Protein AF-A0A940STS6-F1 (afdb_monomer_lite)

Structure (mmCIF, N/CA/C/O backbone):
data_AF-A0A940STS6-F1
#
_entry.id   AF-A0A940STS6-F1
#
loop_
_atom_site.group_PDB
_atom_site.id
_atom_site.type_symbol
_atom_site.label_atom_id
_atom_site.label_alt_id
_atom_site.label_comp_id
_atom_site.label_asym_id
_atom_site.label_entity_id
_atom_site.label_seq_id
_atom_site.pdbx_PDB_ins_code
_atom_site.Cartn_x
_atom_site.Cartn_y
_atom_site.Cartn_z
_atom_site.occupancy
_atom_site.B_iso_or_equiv
_atom_site.auth_seq_id
_atom_site.auth_comp_id
_atom_site.auth_asym_id
_atom_site.auth_atom_id
_atom_site.pdbx_PDB_model_num
ATOM 1 N N . MET A 1 1 ? 1.458 -8.526 -26.242 1.00 43.03 1 MET A N 1
ATOM 2 C CA . MET A 1 1 ? 1.792 -7.605 -25.133 1.00 43.03 1 MET A CA 1
ATOM 3 C C . MET A 1 1 ? 2.822 -8.300 -24.262 1.00 43.03 1 MET A C 1
ATOM 5 O O . MET A 1 1 ? 2.584 -9.443 -23.894 1.00 43.03 1 MET A O 1
ATOM 9 N N . ALA A 1 2 ? 3.985 -7.691 -24.026 1.00 43.84 2 ALA A N 1
ATOM 10 C CA . ALA A 1 2 ? 5.021 -8.307 -23.202 1.00 43.84 2 ALA A CA 1
ATOM 11 C C . ALA A 1 2 ? 4.485 -8.488 -21.776 1.00 43.84 2 ALA A C 1
ATOM 13 O O . ALA A 1 2 ? 4.040 -7.526 -21.152 1.00 43.84 2 ALA A O 1
ATOM 14 N N . LYS A 1 3 ? 4.489 -9.727 -21.284 1.00 52.88 3 LYS A N 1
ATOM 15 C CA . LYS A 1 3 ? 4.179 -10.049 -19.893 1.00 52.88 3 LYS A CA 1
ATOM 16 C C . LYS A 1 3 ? 5.331 -9.466 -19.070 1.00 52.88 3 LYS A C 1
ATOM 18 O O . LYS A 1 3 ? 6.399 -10.065 -19.031 1.00 52.88 3 LYS A O 1
ATOM 23 N N . GLN A 1 4 ? 5.174 -8.250 -18.541 1.00 65.94 4 GLN A N 1
ATOM 24 C CA . GLN A 1 4 ? 6.189 -7.672 -17.663 1.00 65.94 4 GLN A CA 1
ATOM 25 C C . GLN A 1 4 ? 6.323 -8.598 -16.459 1.00 65.94 4 GLN A C 1
ATOM 27 O O . GLN A 1 4 ? 5.374 -8.798 -15.702 1.00 65.94 4 GLN A O 1
ATOM 32 N N . GLU A 1 5 ? 7.486 -9.224 -16.341 1.00 83.19 5 GLU A N 1
ATOM 33 C CA . GLU A 1 5 ? 7.787 -10.097 -15.224 1.00 83.19 5 GLU A CA 1
ATOM 34 C C . GLU A 1 5 ? 7.921 -9.225 -13.973 1.00 83.19 5 GLU A C 1
ATOM 36 O O . GLU A 1 5 ? 8.811 -8.377 -13.866 1.00 83.19 5 GLU A O 1
ATOM 41 N N . ILE A 1 6 ? 6.968 -9.365 -13.052 1.00 90.00 6 ILE A N 1
ATOM 42 C CA . ILE A 1 6 ? 6.963 -8.591 -11.815 1.00 90.00 6 ILE A CA 1
ATOM 43 C C . ILE A 1 6 ? 8.129 -9.076 -10.957 1.00 90.00 6 ILE A C 1
ATOM 45 O O . ILE A 1 6 ? 8.225 -10.254 -10.619 1.00 90.00 6 ILE A O 1
ATOM 49 N N . SER A 1 7 ? 9.010 -8.150 -10.581 1.00 93.88 7 SER A N 1
ATOM 50 C CA . SER A 1 7 ? 10.186 -8.460 -9.772 1.00 93.88 7 SER A CA 1
ATOM 51 C C . SER A 1 7 ? 9.810 -9.159 -8.462 1.00 93.88 7 SER A C 1
ATOM 53 O O . SER A 1 7 ? 8.922 -8.712 -7.730 1.00 93.88 7 SER A O 1
ATOM 55 N N . LEU A 1 8 ? 10.569 -10.197 -8.096 1.00 93.75 8 LEU A N 1
ATOM 56 C CA . LEU A 1 8 ? 10.405 -10.912 -6.827 1.00 93.75 8 LEU A CA 1
ATOM 57 C C . LEU A 1 8 ? 10.468 -9.971 -5.608 1.00 93.75 8 LEU A C 1
ATOM 59 O O . LEU A 1 8 ? 9.805 -10.214 -4.601 1.00 93.75 8 LEU A O 1
ATOM 63 N N . PHE A 1 9 ? 11.220 -8.868 -5.695 1.00 94.06 9 PHE A N 1
ATOM 64 C CA . PHE A 1 9 ? 11.277 -7.857 -4.636 1.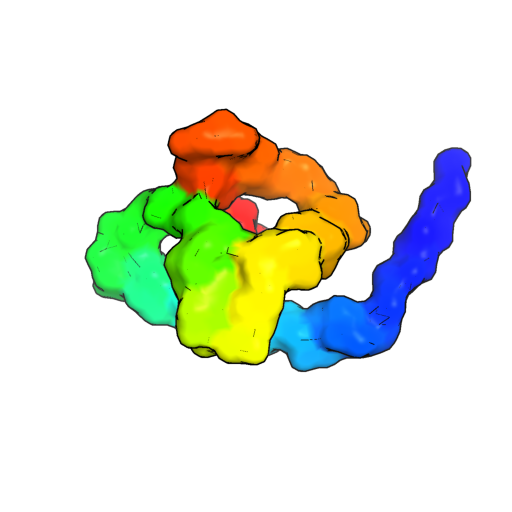00 94.06 9 PHE A CA 1
ATOM 65 C C . PHE A 1 9 ? 9.938 -7.140 -4.425 1.00 94.06 9 PHE A C 1
ATOM 67 O O . PHE A 1 9 ? 9.603 -6.824 -3.285 1.00 94.06 9 PHE A O 1
ATOM 74 N N . VAL A 1 10 ? 9.176 -6.900 -5.496 1.00 95.62 10 VAL A N 1
ATOM 75 C CA . VAL A 1 10 ? 7.833 -6.303 -5.430 1.00 95.62 10 VAL A CA 1
ATOM 76 C C . VAL A 1 10 ? 6.864 -7.299 -4.797 1.00 95.62 10 VAL A C 1
ATOM 78 O O . VAL A 1 10 ? 6.174 -6.960 -3.838 1.00 95.62 10 VAL A O 1
ATOM 81 N N . ILE A 1 11 ? 6.889 -8.557 -5.253 1.00 95.88 11 ILE A N 1
ATOM 82 C CA . ILE 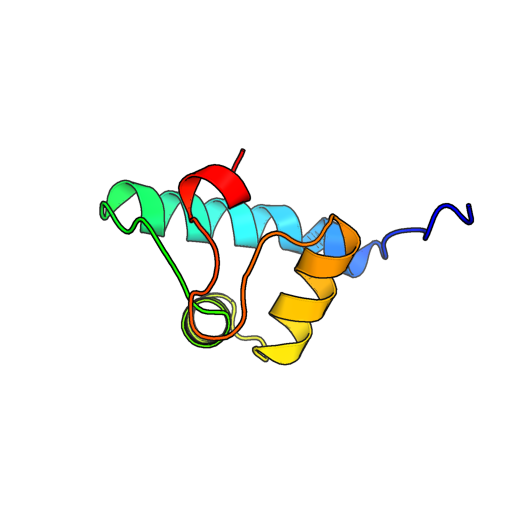A 1 11 ? 6.040 -9.636 -4.721 1.00 95.88 11 ILE A CA 1
ATOM 83 C C . ILE A 1 11 ? 6.260 -9.809 -3.211 1.00 95.88 11 ILE A C 1
ATOM 85 O O . ILE A 1 11 ? 5.304 -9.867 -2.440 1.00 95.88 11 ILE A O 1
ATOM 89 N N . ARG A 1 12 ? 7.519 -9.797 -2.756 1.00 96.25 12 ARG A N 1
ATOM 90 C CA . ARG A 1 12 ? 7.873 -9.899 -1.328 1.00 96.25 12 ARG A CA 1
ATOM 91 C C . ARG A 1 12 ? 7.330 -8.753 -0.464 1.00 96.25 12 ARG A C 1
ATOM 93 O O . ARG A 1 12 ? 7.245 -8.915 0.751 1.00 96.25 12 ARG A O 1
ATOM 100 N N . ARG A 1 13 ? 6.964 -7.606 -1.048 1.00 96.62 13 ARG A N 1
ATOM 101 C CA . ARG A 1 13 ? 6.368 -6.474 -0.317 1.00 96.62 13 ARG A CA 1
ATOM 102 C C . ARG A 1 13 ? 4.846 -6.548 -0.210 1.00 96.62 13 ARG A C 1
ATOM 104 O O . ARG A 1 13 ? 4.301 -5.910 0.691 1.00 96.62 13 ARG A O 1
ATOM 111 N N . LEU A 1 14 ? 4.171 -7.340 -1.048 1.00 95.62 14 LEU A N 1
ATOM 112 C CA . LEU A 1 14 ? 2.706 -7.470 -1.047 1.00 95.62 14 LEU A CA 1
ATOM 113 C C . LEU A 1 14 ? 2.115 -7.795 0.335 1.00 95.62 14 LEU A C 1
ATOM 115 O O . LEU A 1 14 ? 1.171 -7.111 0.729 1.00 95.62 14 LEU A O 1
ATOM 119 N N . PRO A 1 15 ? 2.689 -8.709 1.147 1.00 97.19 15 PRO A N 1
ATOM 120 C CA . PRO A 1 15 ? 2.153 -8.971 2.482 1.00 97.19 15 PRO A CA 1
ATOM 121 C C . PRO A 1 15 ? 2.192 -7.751 3.414 1.00 97.19 15 PRO A C 1
ATOM 123 O O . PRO A 1 15 ? 1.311 -7.593 4.254 1.00 97.19 15 PRO A O 1
ATOM 126 N N . ARG A 1 16 ? 3.194 -6.865 3.285 1.00 96.50 16 ARG A N 1
ATOM 127 C CA . ARG A 1 16 ? 3.232 -5.610 4.061 1.00 96.50 16 ARG A CA 1
ATOM 128 C C . ARG A 1 16 ? 2.200 -4.610 3.553 1.00 96.50 16 ARG A C 1
ATOM 130 O O . ARG A 1 16 ? 1.550 -3.987 4.383 1.00 96.50 16 ARG A O 1
ATOM 137 N N . TYR A 1 17 ? 2.027 -4.487 2.234 1.00 96.75 17 TYR A N 1
ATOM 138 C CA . TYR A 1 17 ? 0.962 -3.654 1.669 1.00 96.75 17 TYR A CA 1
ATOM 139 C C . TYR A 1 17 ? -0.406 -4.089 2.191 1.00 96.75 17 TYR A C 1
ATOM 141 O O . TYR A 1 17 ? -1.137 -3.254 2.709 1.00 96.75 17 TYR A O 1
ATOM 149 N N . HIS A 1 18 ? -0.707 -5.388 2.141 1.00 96.50 18 HIS A N 1
ATOM 150 C CA . HIS A 1 18 ? -1.983 -5.918 2.612 1.00 96.50 18 HIS A CA 1
ATOM 151 C C . HIS A 1 18 ? -2.223 -5.613 4.098 1.00 96.50 18 HIS A C 1
ATOM 153 O O . HIS A 1 18 ? -3.275 -5.089 4.441 1.00 96.50 18 HIS A O 1
ATOM 159 N N . LYS A 1 19 ? -1.225 -5.826 4.971 1.00 96.69 19 LYS A N 1
ATOM 160 C CA . LYS A 1 19 ? -1.329 -5.474 6.402 1.00 96.69 19 LYS A CA 1
ATOM 161 C C . LYS A 1 19 ? -1.627 -3.992 6.624 1.00 96.69 19 LYS A C 1
ATOM 163 O O . LYS A 1 19 ? -2.511 -3.646 7.398 1.00 96.69 19 LYS A O 1
ATOM 168 N N . VAL A 1 20 ? -0.906 -3.113 5.928 1.00 96.81 20 VAL A N 1
ATOM 169 C CA . VAL A 1 20 ? -1.130 -1.666 6.032 1.00 96.81 20 VAL A CA 1
ATOM 170 C C . VAL A 1 20 ? -2.532 -1.294 5.542 1.00 96.81 20 VAL A C 1
ATOM 172 O O . VAL A 1 20 ? -3.203 -0.473 6.162 1.00 96.81 20 VAL A O 1
ATOM 175 N N . LEU A 1 21 ? -3.004 -1.904 4.455 1.00 96.81 21 LEU A N 1
ATOM 176 C CA . LEU A 1 21 ? -4.345 -1.662 3.927 1.00 96.81 21 LEU A CA 1
ATOM 177 C C . LEU A 1 21 ? -5.442 -2.193 4.863 1.00 96.81 21 LEU A C 1
ATOM 179 O O . LEU A 1 21 ? -6.431 -1.493 5.057 1.00 96.81 21 LEU A O 1
ATOM 183 N N . ASP A 1 22 ? -5.250 -3.346 5.511 1.00 96.94 22 ASP A N 1
ATOM 184 C CA . ASP A 1 22 ? -6.145 -3.861 6.561 1.00 96.94 22 ASP A CA 1
ATOM 185 C C . ASP A 1 22 ? -6.240 -2.886 7.750 1.00 96.94 22 ASP A C 1
ATOM 187 O O . ASP A 1 22 ? -7.328 -2.576 8.247 1.00 96.94 22 ASP A O 1
ATOM 191 N N . GLU A 1 23 ? -5.104 -2.344 8.199 1.00 96.38 23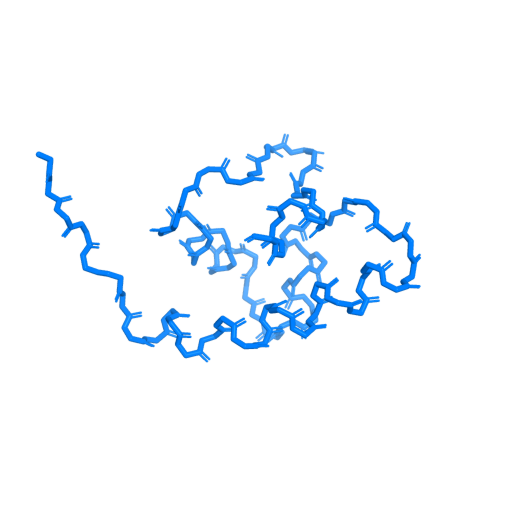 GLU A N 1
ATOM 192 C CA . GLU A 1 23 ? -5.063 -1.349 9.276 1.00 96.38 23 GLU A CA 1
ATOM 193 C C . GLU A 1 23 ? -5.780 -0.047 8.896 1.00 96.38 23 GLU A C 1
ATOM 195 O O . GLU A 1 23 ? -6.430 0.575 9.735 1.00 96.38 23 GLU A O 1
ATOM 200 N N . LEU A 1 24 ? -5.669 0.390 7.642 1.00 96.31 24 LEU A N 1
ATOM 201 C CA . LEU A 1 24 ? -6.377 1.571 7.148 1.00 96.31 24 LEU A CA 1
ATOM 202 C C . LEU A 1 24 ? -7.882 1.298 7.017 1.0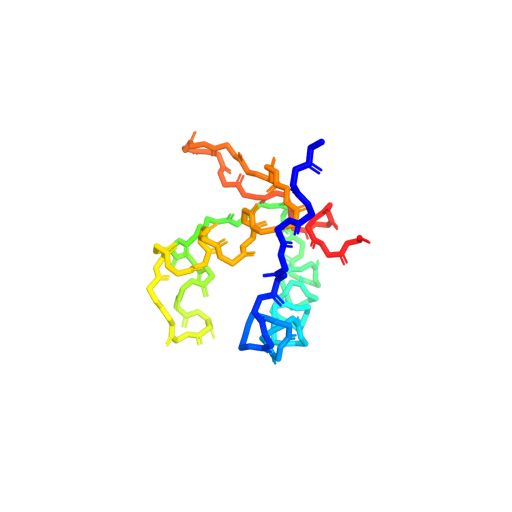0 96.31 24 LEU A C 1
ATOM 204 O O . LEU A 1 24 ? -8.695 2.123 7.437 1.00 96.31 24 LEU A O 1
ATOM 208 N N . ALA A 1 25 ? -8.257 0.125 6.504 1.00 96.31 25 ALA A N 1
ATOM 209 C CA . ALA A 1 25 ? -9.647 -0.288 6.354 1.00 96.31 25 ALA A CA 1
ATOM 210 C C . ALA A 1 25 ? -10.356 -0.409 7.711 1.00 96.31 25 ALA A C 1
ATOM 212 O O . ALA A 1 25 ? -11.470 0.090 7.861 1.00 96.31 25 ALA A O 1
ATOM 213 N N . SER A 1 26 ? -9.698 -0.988 8.723 1.00 96.75 26 SER A N 1
ATOM 214 C CA . SER A 1 26 ? -10.244 -1.088 10.089 1.00 96.75 26 SER A CA 1
ATOM 215 C C . SER A 1 26 ? -10.437 0.274 10.769 1.00 96.75 26 SER A C 1
ATOM 217 O O . SER A 1 26 ? -11.275 0.408 11.657 1.00 96.75 26 SER A O 1
ATOM 219 N N . LYS A 1 27 ? -9.721 1.310 10.313 1.00 96.88 27 LYS A N 1
ATOM 220 C CA . LYS A 1 27 ? -9.891 2.711 10.736 1.00 96.88 27 LYS A CA 1
ATOM 221 C C . LYS A 1 27 ? -10.928 3.476 9.903 1.00 96.88 27 LYS A C 1
ATOM 223 O O . LYS A 1 27 ? -11.014 4.694 10.033 1.00 96.88 27 LYS A O 1
ATOM 228 N N . ASN A 1 28 ? -11.699 2.792 9.053 1.00 96.12 28 ASN A N 1
ATOM 229 C CA . ASN A 1 28 ? -12.660 3.389 8.118 1.00 96.12 28 ASN A CA 1
ATOM 230 C C . ASN A 1 28 ? -12.036 4.439 7.178 1.00 96.12 28 ASN A C 1
ATOM 232 O O . ASN A 1 28 ? -12.685 5.410 6.796 1.00 96.12 28 ASN A O 1
ATOM 236 N N . ILE A 1 29 ? -10.766 4.264 6.804 1.00 96.62 29 ILE A N 1
ATOM 237 C CA . ILE A 1 29 ? -10.109 5.132 5.826 1.00 96.62 29 ILE A CA 1
ATOM 238 C C . ILE A 1 29 ? -10.410 4.595 4.428 1.00 96.62 29 ILE A C 1
ATOM 240 O O . ILE A 1 29 ? -9.929 3.530 4.050 1.00 96.62 29 ILE A O 1
ATOM 244 N N . ASP A 1 30 ? -11.164 5.358 3.640 1.00 95.81 30 ASP A N 1
ATOM 245 C CA . ASP A 1 30 ? -11.539 4.948 2.281 1.00 95.81 30 ASP A CA 1
ATOM 246 C C . ASP A 1 30 ? -10.445 5.213 1.245 1.00 95.81 30 ASP A C 1
ATOM 248 O O . ASP A 1 30 ? -10.358 4.509 0.236 1.00 95.81 30 ASP A O 1
ATOM 252 N N . ARG A 1 31 ? -9.612 6.242 1.456 1.00 96.31 31 ARG A N 1
ATOM 253 C CA . ARG A 1 31 ? -8.556 6.632 0.512 1.00 96.31 31 ARG A CA 1
ATOM 254 C C . ARG A 1 31 ? -7.237 6.928 1.199 1.00 96.31 31 ARG A C 1
ATOM 256 O O . ARG A 1 31 ? -7.195 7.541 2.260 1.00 96.31 31 ARG A O 1
ATOM 263 N N . VAL A 1 32 ? -6.147 6.561 0.535 1.00 96.62 32 VAL A N 1
ATOM 264 C CA . VAL A 1 32 ? -4.785 6.786 1.021 1.00 96.62 32 VAL A CA 1
ATOM 265 C C . VAL A 1 32 ? -3.885 7.303 -0.099 1.00 96.62 32 VAL A C 1
ATOM 267 O O . VAL A 1 32 ? -3.984 6.882 -1.251 1.00 96.62 32 VAL A O 1
ATOM 270 N N . SER A 1 33 ? -2.994 8.244 0.213 1.00 97.31 33 SER A N 1
ATOM 271 C CA . SER A 1 33 ? -2.004 8.737 -0.749 1.00 97.31 33 SER A CA 1
ATOM 272 C C . SER A 1 33 ? -0.719 7.908 -0.702 1.00 97.31 33 SER A C 1
ATOM 274 O O . SER A 1 33 ? -0.372 7.327 0.329 1.00 97.31 33 SER A O 1
ATOM 276 N N . SER A 1 34 ? 0.063 7.928 -1.788 1.00 96.56 34 SER A N 1
ATOM 277 C CA . SER A 1 34 ? 1.390 7.295 -1.799 1.00 96.56 34 SER A CA 1
ATOM 278 C C . SER A 1 34 ? 2.324 7.861 -0.723 1.00 96.56 34 SER A C 1
ATOM 280 O O . SER A 1 34 ? 3.217 7.154 -0.284 1.00 96.56 34 SER A O 1
ATOM 282 N N . GLN A 1 35 ? 2.136 9.117 -0.292 1.00 96.69 35 GLN A N 1
ATOM 283 C CA . GLN A 1 35 ? 2.929 9.734 0.784 1.00 96.69 35 GLN A CA 1
ATOM 284 C C . GLN A 1 35 ? 2.564 9.201 2.177 1.00 96.69 35 GLN A C 1
ATOM 286 O O . GLN A 1 35 ? 3.415 9.143 3.058 1.00 96.69 35 GLN A O 1
ATOM 291 N N . VAL A 1 36 ? 1.301 8.834 2.409 1.00 95.62 36 VAL A N 1
ATOM 292 C CA . VAL A 1 36 ? 0.892 8.210 3.677 1.00 95.62 36 VAL A CA 1
ATOM 293 C C . VAL A 1 36 ? 1.405 6.773 3.725 1.00 95.62 36 VAL A C 1
ATOM 295 O O . VAL A 1 36 ? 2.075 6.402 4.688 1.00 95.62 36 VAL A O 1
ATOM 298 N N . LEU A 1 37 ? 1.192 6.009 2.647 1.00 96.19 37 LEU A N 1
ATOM 299 C CA . LEU A 1 37 ? 1.713 4.645 2.523 1.00 96.19 37 LEU A CA 1
ATOM 300 C C . LEU A 1 37 ? 3.236 4.605 2.665 1.00 96.19 37 LEU A C 1
ATOM 302 O O . LEU A 1 37 ? 3.765 3.727 3.334 1.00 96.19 37 LEU A O 1
ATOM 306 N N . SER A 1 38 ? 3.952 5.576 2.093 1.00 96.69 38 SER A N 1
ATOM 307 C CA . SER A 1 38 ? 5.413 5.627 2.171 1.00 96.69 38 SER A CA 1
ATOM 308 C C . SER A 1 38 ? 5.918 5.727 3.616 1.00 96.69 38 SER A C 1
ATOM 310 O O . SER A 1 38 ? 6.900 5.075 3.963 1.00 96.69 38 SER A O 1
ATOM 312 N N . ARG A 1 39 ? 5.214 6.478 4.478 1.00 95.94 39 ARG A N 1
ATOM 313 C CA . ARG A 1 39 ? 5.532 6.591 5.912 1.00 95.94 39 ARG A CA 1
ATOM 314 C C . ARG A 1 39 ? 5.294 5.282 6.663 1.00 95.94 39 ARG A C 1
ATOM 316 O O . ARG A 1 39 ? 6.137 4.895 7.460 1.00 95.94 39 ARG A O 1
ATOM 323 N N . GLN A 1 40 ? 4.194 4.585 6.382 1.00 93.50 40 GLN A N 1
ATOM 324 C CA . GLN A 1 40 ? 3.879 3.296 7.018 1.00 93.50 40 GLN A CA 1
ATOM 325 C C . GLN A 1 40 ? 4.793 2.161 6.528 1.00 93.50 40 GLN A C 1
ATOM 327 O O . GLN A 1 40 ? 5.186 1.280 7.290 1.00 93.50 40 GLN A O 1
ATOM 332 N N . MET A 1 41 ? 5.173 2.195 5.251 1.00 94.19 41 MET A N 1
ATOM 333 C CA . MET A 1 41 ? 6.019 1.176 4.630 1.00 94.19 41 MET A CA 1
ATOM 334 C C . MET A 1 41 ? 7.517 1.422 4.860 1.00 94.19 41 MET A C 1
ATOM 336 O O . MET A 1 41 ? 8.312 0.492 4.709 1.00 94.19 41 MET A O 1
ATOM 340 N N . GLY A 1 42 ? 7.918 2.639 5.244 1.00 94.81 42 GLY A N 1
ATOM 341 C CA . GLY A 1 42 ? 9.328 3.027 5.352 1.00 94.81 42 GLY A CA 1
ATOM 342 C C . GLY A 1 42 ? 10.024 3.052 3.988 1.00 94.81 42 GLY A C 1
ATOM 343 O O . GLY A 1 42 ? 11.154 2.599 3.851 1.00 94.81 42 GLY A O 1
ATOM 344 N N . MET A 1 43 ? 9.317 3.510 2.954 1.00 95.25 43 MET A N 1
ATOM 345 C CA . MET A 1 43 ? 9.777 3.531 1.561 1.00 95.25 43 MET A CA 1
ATOM 346 C C . MET A 1 43 ? 9.541 4.910 0.951 1.00 95.25 43 MET A C 1
ATOM 348 O O . MET A 1 43 ? 8.911 5.761 1.569 1.00 95.25 43 MET A O 1
ATOM 352 N N . THR A 1 44 ? 10.013 5.159 -0.272 1.00 97.88 44 THR A N 1
ATOM 353 C CA . THR A 1 44 ? 9.682 6.404 -0.980 1.00 97.88 44 THR A CA 1
ATOM 354 C C 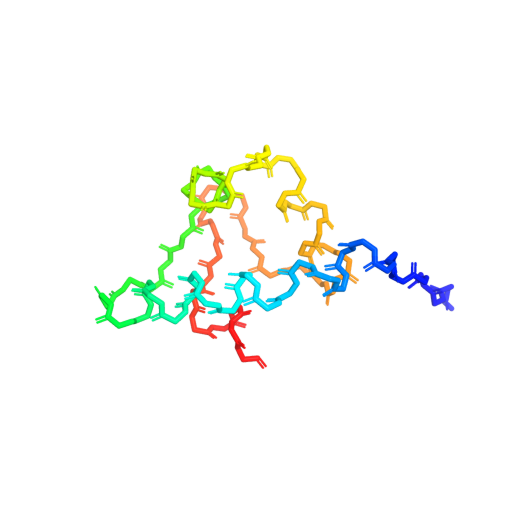. THR A 1 44 ? 8.314 6.293 -1.646 1.00 97.88 44 THR A C 1
ATOM 356 O O . THR A 1 44 ? 7.938 5.238 -2.154 1.00 97.88 44 THR A O 1
ATOM 359 N N . ALA A 1 45 ? 7.578 7.404 -1.728 1.00 96.50 45 ALA A N 1
ATOM 360 C CA . ALA A 1 45 ? 6.302 7.441 -2.445 1.00 96.50 45 ALA A CA 1
ATOM 361 C C . ALA A 1 45 ? 6.440 7.035 -3.927 1.00 96.50 45 ALA A C 1
ATOM 363 O O . ALA A 1 45 ? 5.490 6.520 -4.509 1.00 96.50 45 ALA A O 1
ATOM 364 N N . SER A 1 46 ? 7.615 7.252 -4.535 1.00 96.50 46 SER A N 1
ATOM 365 C CA . SER A 1 46 ? 7.903 6.807 -5.904 1.00 96.50 46 SER A CA 1
ATOM 366 C C . SER A 1 46 ? 7.935 5.288 -6.013 1.00 96.50 46 SER A C 1
ATOM 368 O O . SER A 1 46 ? 7.301 4.738 -6.908 1.00 96.50 46 SER A O 1
ATOM 370 N N . GLN A 1 47 ? 8.595 4.615 -5.066 1.00 96.44 47 GLN A N 1
ATOM 371 C CA . GLN A 1 47 ? 8.651 3.158 -5.050 1.00 96.44 47 GLN A CA 1
ATOM 372 C C . GLN A 1 47 ? 7.263 2.547 -4.836 1.00 96.44 47 GLN A C 1
ATOM 374 O O . GLN A 1 47 ? 6.917 1.603 -5.533 1.00 96.44 47 GLN A O 1
ATOM 379 N N . ILE A 1 48 ? 6.437 3.131 -3.956 1.00 96.62 48 ILE A N 1
ATOM 380 C CA . ILE A 1 48 ? 5.037 2.702 -3.784 1.00 96.62 48 ILE A CA 1
ATOM 381 C C . ILE A 1 48 ? 4.279 2.769 -5.117 1.00 96.62 48 ILE A C 1
ATOM 383 O O . ILE A 1 48 ? 3.623 1.812 -5.511 1.00 96.62 48 ILE A O 1
ATOM 387 N N . ARG A 1 49 ? 4.386 3.892 -5.841 1.00 95.94 49 ARG A N 1
ATOM 388 C CA . ARG A 1 49 ? 3.715 4.052 -7.141 1.00 95.94 49 ARG A CA 1
ATOM 389 C C . ARG A 1 49 ? 4.199 3.028 -8.163 1.00 95.94 49 ARG A C 1
ATOM 391 O O . ARG A 1 49 ? 3.373 2.461 -8.863 1.00 95.94 49 ARG A O 1
ATOM 398 N N . GLN A 1 50 ? 5.509 2.806 -8.252 1.00 95.06 50 GLN A N 1
ATOM 399 C CA . GLN A 1 50 ? 6.094 1.833 -9.178 1.00 95.06 50 GLN A CA 1
ATOM 400 C C . GLN A 1 50 ? 5.627 0.412 -8.863 1.00 95.06 50 GLN A C 1
ATOM 402 O O . GLN A 1 50 ? 5.165 -0.272 -9.769 1.00 95.06 50 GLN A O 1
ATOM 407 N N . ASP A 1 51 ? 5.680 0.012 -7.590 1.00 95.75 51 ASP A N 1
ATOM 408 C CA . ASP A 1 51 ? 5.233 -1.305 -7.137 1.00 95.75 51 ASP A CA 1
ATOM 409 C C . ASP A 1 51 ? 3.772 -1.555 -7.509 1.00 95.75 51 ASP A C 1
ATOM 411 O O . ASP A 1 51 ? 3.457 -2.582 -8.099 1.00 95.75 51 ASP A O 1
ATOM 415 N N . LEU A 1 52 ? 2.883 -0.611 -7.189 1.00 95.00 52 LEU A N 1
ATOM 416 C CA . LEU A 1 52 ? 1.459 -0.755 -7.483 1.00 95.00 52 LEU A CA 1
ATOM 417 C C . LEU A 1 52 ? 1.195 -0.731 -8.994 1.00 95.00 52 LEU A C 1
ATOM 419 O O . LEU A 1 52 ? 0.414 -1.539 -9.486 1.00 95.00 52 LEU A O 1
ATOM 423 N N . ASN A 1 53 ? 1.905 0.111 -9.751 1.00 94.00 53 ASN A N 1
ATOM 424 C CA . ASN A 1 53 ? 1.783 0.165 -11.209 1.00 94.00 53 ASN A CA 1
ATOM 425 C C . ASN A 1 53 ? 2.196 -1.145 -11.902 1.00 94.00 53 ASN A C 1
ATOM 427 O O . ASN A 1 53 ? 1.727 -1.390 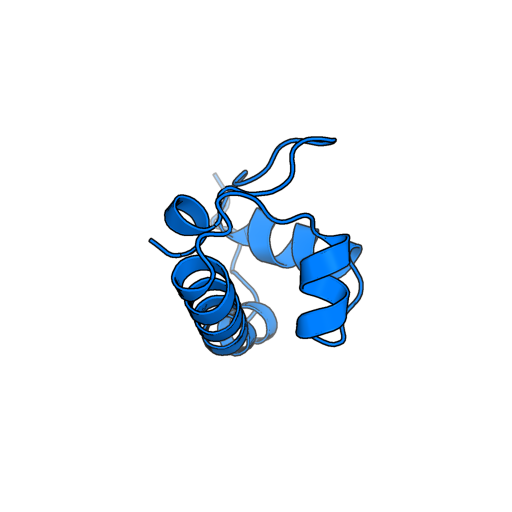-13.012 1.00 94.00 53 ASN A O 1
ATOM 431 N N . CYS A 1 54 ? 3.009 -2.005 -11.269 1.00 92.88 54 CYS A N 1
ATOM 432 C CA . CYS A 1 54 ? 3.308 -3.343 -11.796 1.00 92.88 54 CYS A CA 1
ATOM 433 C C . CYS A 1 54 ? 2.066 -4.246 -11.889 1.00 92.88 54 CYS A C 1
ATOM 435 O O . CYS A 1 54 ? 2.075 -5.188 -12.678 1.00 92.88 54 CYS A O 1
ATOM 437 N N . PHE A 1 55 ? 1.017 -3.975 -11.105 1.00 91.00 55 PHE A N 1
ATOM 438 C CA . PHE A 1 55 ? -0.221 -4.762 -11.095 1.00 91.00 55 PHE A CA 1
ATOM 439 C C . PHE A 1 55 ? -1.403 -4.027 -11.750 1.00 91.00 55 PHE A C 1
ATOM 441 O O . PHE A 1 55 ? -2.451 -4.631 -11.957 1.00 91.00 55 PHE A O 1
ATOM 448 N N . GLY A 1 56 ? -1.251 -2.741 -12.094 1.00 88.62 56 GLY A N 1
ATOM 449 C CA . GLY A 1 56 ? -2.302 -1.930 -12.714 1.00 88.62 56 GLY A CA 1
ATOM 450 C C . GLY A 1 56 ? -2.351 -0.477 -12.229 1.00 88.62 56 GLY A C 1
ATOM 451 O O . GLY A 1 56 ? -1.609 -0.046 -11.350 1.00 88.62 56 GLY A O 1
ATOM 452 N N . GLY A 1 57 ? -3.250 0.314 -12.816 1.00 86.31 57 GLY A N 1
ATOM 453 C CA . GLY A 1 57 ? -3.442 1.729 -12.484 1.00 86.31 57 GLY A CA 1
ATOM 454 C C . GLY A 1 57 ? -4.453 1.956 -11.357 1.00 86.31 57 GLY A C 1
ATOM 455 O O . GLY A 1 57 ? -5.529 2.488 -11.603 1.00 86.31 57 GLY A O 1
ATOM 456 N N . PHE A 1 58 ? -4.125 1.578 -10.119 1.00 88.50 58 PHE A N 1
ATOM 457 C CA . PHE A 1 58 ? -5.072 1.609 -8.985 1.00 88.50 58 PHE A CA 1
ATOM 458 C C . PHE A 1 58 ? -5.371 2.999 -8.392 1.00 88.50 58 PHE A C 1
ATOM 460 O O . PHE A 1 58 ? -6.148 3.122 -7.443 1.00 88.50 58 PHE A O 1
ATOM 467 N N . GLY A 1 59 ? -4.714 4.057 -8.869 1.00 88.88 59 GLY A N 1
ATOM 468 C CA . GLY A 1 59 ? -4.770 5.376 -8.242 1.00 88.88 59 GLY A CA 1
ATOM 469 C C . GLY A 1 59 ? -4.884 6.518 -9.238 1.00 88.88 59 GLY A C 1
ATOM 470 O O . GLY A 1 59 ? -4.569 6.380 -10.417 1.00 88.88 59 GLY A O 1
ATOM 471 N N . LYS A 1 60 ? -5.299 7.683 -8.735 1.00 90.88 60 LYS A N 1
ATOM 472 C CA . LYS A 1 60 ? -5.385 8.927 -9.510 1.00 90.88 60 LYS A CA 1
ATOM 473 C C . LYS A 1 60 ? -4.586 10.033 -8.824 1.00 90.88 60 LYS A C 1
ATOM 475 O O . LYS A 1 60 ? -4.686 10.218 -7.608 1.00 90.88 60 LYS A O 1
ATOM 480 N N . GLN A 1 61 ? -3.792 10.780 -9.597 1.00 89.50 61 GLN A N 1
ATOM 481 C CA . GLN A 1 61 ? -3.015 11.916 -9.088 1.00 89.50 61 GLN A CA 1
ATOM 482 C C . GLN A 1 61 ? -3.934 12.912 -8.367 1.00 89.50 61 GLN A C 1
ATOM 484 O O . GLN A 1 61 ? -5.004 13.248 -8.866 1.00 89.50 61 GLN A O 1
ATOM 489 N N . GLY A 1 62 ? -3.535 13.339 -7.166 1.00 89.75 62 GLY A N 1
ATOM 490 C CA . GLY A 1 62 ? -4.330 14.221 -6.301 1.00 89.75 62 GLY A CA 1
ATOM 491 C C . GLY A 1 62 ? -5.447 13.528 -5.505 1.00 89.75 62 GLY A C 1
ATOM 492 O O . GLY A 1 62 ? -5.862 14.063 -4.488 1.00 89.75 62 GLY A O 1
ATOM 493 N N . TYR A 1 63 ? -5.883 12.325 -5.899 1.00 93.06 63 TYR A N 1
ATOM 494 C CA . TYR A 1 63 ? -6.958 11.572 -5.228 1.00 93.06 63 TYR A CA 1
ATOM 495 C C . TYR A 1 63 ? -6.449 10.380 -4.405 1.00 93.06 63 TYR A C 1
ATOM 497 O O . TYR A 1 63 ? -7.111 9.951 -3.462 1.00 93.06 63 TYR A O 1
ATOM 505 N N . GLY A 1 64 ? -5.296 9.816 -4.773 1.00 95.31 64 GLY A N 1
ATOM 506 C CA . GLY A 1 64 ? -4.731 8.631 -4.127 1.00 95.31 64 GLY A CA 1
ATOM 507 C C . GLY A 1 64 ? -5.395 7.324 -4.566 1.00 95.31 64 GLY A C 1
ATOM 508 O O . GLY A 1 64 ? -5.952 7.231 -5.663 1.00 95.31 64 GLY A O 1
ATOM 509 N N . TYR A 1 65 ? -5.302 6.322 -3.697 1.00 97.12 65 TYR A N 1
ATOM 510 C CA . TYR A 1 65 ? -5.785 4.956 -3.887 1.00 97.12 65 TYR A CA 1
ATOM 511 C C . TYR A 1 65 ? -7.015 4.716 -3.022 1.00 97.12 65 TYR A C 1
ATOM 513 O O . TYR A 1 65 ? -7.053 5.190 -1.888 1.00 97.12 65 TYR A O 1
ATOM 521 N N . ASN A 1 66 ? -8.004 3.985 -3.534 1.00 96.81 66 ASN A N 1
ATOM 522 C CA . ASN A 1 66 ? -9.083 3.474 -2.693 1.00 96.81 66 ASN A CA 1
ATOM 523 C C . ASN A 1 66 ? -8.541 2.293 -1.875 1.00 96.81 66 ASN A C 1
ATOM 525 O O . ASN A 1 66 ? -7.973 1.372 -2.449 1.00 96.81 66 ASN A O 1
ATOM 529 N N . VAL A 1 67 ? -8.681 2.339 -0.551 1.00 96.88 67 VAL A N 1
ATOM 530 C CA . VAL A 1 67 ? -8.067 1.357 0.355 1.00 96.88 67 VAL A CA 1
ATOM 531 C C . VAL A 1 67 ? -8.666 -0.034 0.166 1.00 96.88 67 VAL A C 1
ATOM 533 O O . VAL A 1 67 ? -7.917 -1.000 0.075 1.00 96.88 67 VAL A O 1
ATOM 536 N N . ARG A 1 68 ? -9.997 -0.135 0.067 1.00 95.25 68 ARG A N 1
ATOM 537 C CA . ARG A 1 68 ? -10.695 -1.419 -0.089 1.00 95.25 68 ARG A CA 1
ATOM 538 C C . ARG A 1 68 ? -10.403 -2.033 -1.459 1.00 95.25 68 ARG A C 1
ATOM 540 O O . ARG A 1 68 ? -9.939 -3.157 -1.532 1.00 95.25 68 ARG A O 1
ATOM 547 N N . ALA A 1 69 ? -10.525 -1.243 -2.524 1.00 94.31 69 ALA A N 1
ATOM 548 C CA . ALA A 1 69 ? -10.263 -1.712 -3.884 1.00 94.31 69 ALA A CA 1
ATOM 549 C C . ALA A 1 69 ? -8.783 -2.027 -4.168 1.00 94.31 69 ALA A C 1
ATOM 551 O O . ALA A 1 69 ? -8.496 -2.724 -5.128 1.00 94.31 69 ALA A O 1
ATOM 552 N N . LEU A 1 70 ? -7.837 -1.475 -3.396 1.00 94.00 70 LEU A N 1
ATOM 553 C CA . LEU A 1 70 ? -6.411 -1.812 -3.517 1.00 94.00 70 LEU A CA 1
ATOM 554 C C . LEU A 1 70 ? -6.038 -3.083 -2.734 1.00 94.00 70 LEU A C 1
ATOM 556 O O . LEU A 1 70 ? -4.975 -3.656 -2.962 1.00 94.00 70 LEU A O 1
ATOM 560 N N . ARG A 1 71 ? -6.868 -3.466 -1.762 1.00 92.62 71 ARG A N 1
ATOM 561 C CA . ARG A 1 71 ? -6.685 -4.650 -0.921 1.00 92.62 71 ARG A CA 1
ATOM 562 C C . ARG A 1 71 ? -7.227 -5.915 -1.591 1.00 92.62 71 ARG A C 1
ATOM 564 O O . ARG A 1 71 ? -6.630 -6.971 -1.396 1.00 92.62 71 ARG A O 1
ATOM 571 N N . ASP A 1 72 ? -8.349 -5.782 -2.297 1.00 86.00 72 ASP A N 1
ATOM 572 C CA . ASP A 1 72 ? -9.060 -6.865 -2.991 1.00 86.00 72 ASP A CA 1
ATOM 573 C C . ASP A 1 72 ? -8.354 -7.285 -4.295 1.00 86.00 72 ASP A C 1
ATOM 575 O O . ASP A 1 72 ? -8.315 -8.508 -4.567 1.00 86.00 72 ASP A O 1
#

pLDDT: mean 92.21, std 10.56, range [43.03, 97.88]

Radius of gyration: 11.92 Å; chains: 1; bounding box: 24×25×36 Å

Foldseek 3Di:
DDLPDQDPVLVVCLVVLLVVLVVCVVVVNQFDALVRVCVSSVHDSVVVCVSLVNVHDQADVPGHHGSVVSND

Secondary structure (DSSP, 8-state):
-------HHHHTTHHHHHHHHHHHHHTT--EE-HHHHHHHHTS-HHHHHHHHHTT---EETTTEEEHHHHH-

Sequence (72 aa):
MAKQEISLFVIRRLPRYHKVLDELASKNIDRVSSQVLSRQMGMTASQIRQDLNCFGGFGKQGYGYNVRALRD